Protein AF-A0A965P2C3-F1 (afdb_monomer)

Mean predicted aligned error: 14.2 Å

Secondary structure (DSSP, 8-state):
-EEEEE--SHHHHHHHHHHTT-TT-EE-SSS-SEEEEEEEESSSS-EEE---SHHHHHHHHHHHHHHTS--EEE--SS---TTEEEEEEESGGGHHHHHHHHHHHHHHHHHS--TTHHHHHHHHHHHHHHHHHHHHHHHHH-S-PPPPPPPPTHHHHHHHTT--

Radius of gyration: 23.47 Å; Cα contacts (8 Å, |Δi|>4): 205; chains: 1; bounding box: 61×28×61 Å

Foldseek 3Di:
DEEEEADDDPLSVVLVVLQVVDPLYDHDPPPHQAYEYEAADQDPAKEKEDDPDPLSVLLLVQLCVQLVHHYHHDHDPDDDDPRYMYMHAYDDPSRVSSSVSNNVSVVVVSPPDPVPPVVVVVVVVVVVVVVVVVVVVVCVVDVDDPDDDDPPPVVVVVVVVVVD

Nearest PDB structures (foldseek):
  6ht6-assembly1_B  TM=3.435E-01  e=2.362E-01  Trametes versicolor
  7dw2-assembly1_A  TM=5.471E-01  e=1.219E+00  Salix babylonica
  4kh7-assembly3_B  TM=5.072E-01  e=1.585E+00  Salmonella enterica subsp. enterica serovar Typhi
  6nxv-assembly1_A  TM=4.305E-01  e=1.485E+00  Xanthomonas citri pv. citri str. 306
  5dhu-assembly1_D  TM=4.254E-01  e=2.062E+00  Listeria monocytogenes EGD-e

pLDDT: mean 77.75, std 15.51, range [40.25, 94.88]

Solvent-accessible surface area (backbone atoms only — not comparable to full-atom values): 9281 Å² total; per-residue (Å²): 71,40,30,25,80,38,53,92,38,71,61,33,50,49,43,50,57,57,44,69,72,38,92,58,43,42,79,35,97,64,89,48,71,37,36,41,32,32,42,80,32,98,48,98,47,36,33,32,51,57,70,87,37,74,64,50,47,51,33,52,52,36,21,27,65,60,48,72,45,72,67,46,72,45,72,72,92,71,90,78,53,91,44,57,41,45,38,23,44,16,78,70,89,53,31,68,32,38,44,50,9,51,48,53,30,53,52,55,56,40,69,44,74,57,84,54,66,51,54,51,49,51,49,53,50,50,53,53,50,52,53,50,50,53,51,49,53,53,52,71,72,46,92,79,72,76,83,76,75,80,78,67,71,66,58,65,56,55,56,52,64,78,78,109

Structure (mmCIF, N/CA/C/O backbone):
data_AF-A0A965P2C3-F1
#
_entry.id   AF-A0A965P2C3-F1
#
loop_
_atom_site.group_PDB
_atom_site.id
_atom_site.type_symbol
_atom_site.label_atom_id
_atom_site.label_alt_id
_atom_site.label_comp_id
_atom_site.label_asym_id
_atom_site.label_entity_id
_atom_site.label_seq_id
_atom_site.pdbx_PDB_ins_code
_atom_site.Cartn_x
_atom_site.Cartn_y
_atom_site.Cartn_z
_atom_site.occupancy
_atom_site.B_iso_or_equiv
_atom_site.auth_seq_id
_atom_site.auth_comp_id
_atom_site.auth_asym_id
_atom_site.auth_atom_id
_atom_site.pdbx_PDB_model_num
ATOM 1 N N . MET A 1 1 ? 11.659 2.896 -4.531 1.00 81.62 1 MET A N 1
ATOM 2 C CA . MET A 1 1 ? 10.444 2.659 -5.353 1.00 81.62 1 MET A CA 1
ATOM 3 C C . MET A 1 1 ? 9.666 3.963 -5.490 1.00 81.62 1 MET A C 1
ATOM 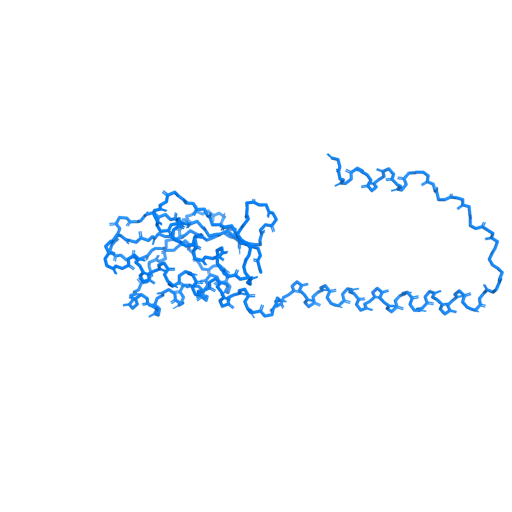5 O O . MET A 1 1 ? 9.558 4.663 -4.494 1.00 81.62 1 MET A O 1
ATOM 9 N N . ARG A 1 2 ? 9.147 4.311 -6.678 1.00 83.88 2 ARG A N 1
ATOM 10 C CA . ARG A 1 2 ? 8.231 5.458 -6.834 1.00 83.88 2 ARG A CA 1
ATOM 11 C C . ARG A 1 2 ? 6.786 4.992 -6.725 1.00 83.88 2 ARG A C 1
ATOM 13 O O . ARG A 1 2 ? 6.382 4.119 -7.492 1.00 83.88 2 ARG A O 1
ATOM 20 N N . ILE A 1 3 ? 6.036 5.559 -5.790 1.00 89.50 3 ILE A N 1
ATOM 21 C CA . ILE A 1 3 ? 4.634 5.220 -5.541 1.00 89.50 3 ILE A CA 1
ATOM 22 C C . ILE A 1 3 ? 3.793 6.489 -5.525 1.00 89.50 3 ILE A C 1
ATOM 24 O O . ILE A 1 3 ? 4.249 7.543 -5.083 1.00 89.50 3 ILE A O 1
ATOM 28 N N . ARG A 1 4 ? 2.555 6.377 -5.986 1.00 92.44 4 ARG A N 1
ATOM 29 C CA . ARG A 1 4 ? 1.555 7.425 -5.861 1.00 92.44 4 ARG A CA 1
ATOM 30 C C . ARG A 1 4 ? 0.579 7.055 -4.757 1.00 92.44 4 ARG A C 1
ATOM 32 O O . ARG A 1 4 ? 0.060 5.944 -4.757 1.00 92.44 4 ARG A O 1
ATOM 39 N N . ILE A 1 5 ? 0.321 7.977 -3.836 1.00 92.88 5 ILE A N 1
ATOM 40 C CA . ILE A 1 5 ? -0.727 7.816 -2.823 1.00 92.88 5 ILE A CA 1
ATOM 41 C C . ILE A 1 5 ? -1.835 8.820 -3.133 1.00 92.88 5 ILE A C 1
ATOM 43 O O . ILE A 1 5 ? -1.614 10.028 -3.041 1.00 92.88 5 ILE A O 1
ATOM 47 N N . LEU A 1 6 ? -3.006 8.317 -3.512 1.00 93.00 6 LEU A N 1
ATOM 48 C CA . LEU A 1 6 ? -4.210 9.107 -3.755 1.00 93.00 6 LEU A CA 1
ATOM 49 C C . LEU A 1 6 ? -5.126 9.074 -2.528 1.00 93.00 6 LEU A C 1
ATOM 51 O O . LEU A 1 6 ? -5.028 8.182 -1.688 1.00 93.00 6 LEU A O 1
ATOM 55 N N . GLY A 1 7 ? -6.024 10.052 -2.436 1.00 90.00 7 GLY A N 1
ATOM 56 C CA . GLY A 1 7 ? -6.983 10.172 -1.339 1.00 90.00 7 GLY A CA 1
ATOM 57 C C . GLY A 1 7 ? -6.830 11.470 -0.554 1.00 90.00 7 GLY A C 1
ATOM 58 O O . GLY A 1 7 ? -5.724 11.973 -0.341 1.00 90.00 7 GLY A O 1
ATOM 59 N N . ASN A 1 8 ? -7.966 12.012 -0.115 1.00 86.69 8 ASN A N 1
ATOM 60 C CA . ASN A 1 8 ? -8.039 13.228 0.702 1.00 86.69 8 ASN A CA 1
ATOM 61 C C . ASN A 1 8 ? -8.467 12.939 2.151 1.00 86.69 8 ASN A C 1
ATOM 63 O O . ASN A 1 8 ? -9.033 13.795 2.820 1.00 86.69 8 ASN A O 1
ATOM 67 N N . THR A 1 9 ? -8.260 11.709 2.618 1.00 91.12 9 THR A N 1
ATOM 68 C CA . THR A 1 9 ? -8.545 11.320 4.002 1.00 91.12 9 THR A CA 1
ATOM 69 C C . THR A 1 9 ? -7.349 11.615 4.905 1.00 91.12 9 THR A C 1
ATOM 71 O O . THR A 1 9 ? -6.204 11.646 4.440 1.00 91.12 9 THR A O 1
ATOM 74 N N . ASP A 1 10 ? -7.597 11.759 6.209 1.00 92.38 10 ASP A N 1
ATOM 75 C CA . ASP A 1 10 ? -6.535 11.904 7.215 1.00 92.38 10 ASP A CA 1
ATOM 76 C C . ASP A 1 10 ? -5.535 10.744 7.138 1.00 92.38 10 ASP A C 1
ATOM 78 O O . ASP A 1 10 ? -4.324 10.957 7.175 1.00 92.38 10 ASP A O 1
ATOM 82 N N . SER A 1 11 ? -6.024 9.526 6.896 1.00 93.00 11 SER A N 1
ATOM 83 C CA . SER A 1 11 ? -5.186 8.346 6.684 1.00 93.00 11 SER A CA 1
ATOM 84 C C . SER A 1 11 ? -4.286 8.464 5.450 1.00 93.00 11 SER A C 1
ATOM 86 O O . SER A 1 11 ? -3.110 8.106 5.508 1.00 93.00 11 SER A O 1
ATOM 88 N N . ALA A 1 12 ? -4.789 9.002 4.333 1.00 93.19 12 ALA A N 1
ATOM 89 C CA . ALA A 1 12 ? -3.980 9.235 3.134 1.00 93.19 12 ALA A CA 1
ATOM 90 C C . ALA A 1 12 ? -2.864 10.259 3.396 1.00 93.19 12 ALA A C 1
ATOM 92 O O . ALA A 1 12 ? -1.748 10.125 2.886 1.00 93.19 12 ALA A O 1
ATOM 93 N N . ILE A 1 13 ? -3.158 11.299 4.181 1.00 93.38 13 ILE A N 1
ATOM 94 C CA . ILE A 1 13 ? -2.185 12.317 4.596 1.00 93.38 13 ILE A CA 1
ATOM 95 C C . ILE A 1 13 ? -1.140 11.696 5.530 1.00 93.38 13 ILE A C 1
ATOM 97 O O . ILE A 1 13 ? 0.057 11.873 5.303 1.00 93.38 13 ILE A O 1
ATOM 101 N N . ALA A 1 14 ? -1.572 10.917 6.524 1.00 92.69 14 ALA A N 1
ATOM 102 C CA . ALA A 1 14 ? -0.695 10.237 7.472 1.00 92.69 14 ALA A CA 1
ATOM 103 C C . ALA A 1 14 ? 0.260 9.264 6.768 1.00 92.69 14 ALA A C 1
ATOM 105 O O . ALA A 1 14 ? 1.470 9.321 6.986 1.00 92.69 14 ALA A O 1
ATOM 106 N N . ILE A 1 15 ? -0.251 8.423 5.863 1.00 93.44 15 ILE A N 1
ATOM 107 C CA . ILE A 1 15 ? 0.563 7.469 5.097 1.00 93.44 15 ILE A CA 1
ATOM 108 C C . ILE A 1 15 ? 1.584 8.199 4.221 1.00 93.44 15 ILE A C 1
ATOM 110 O O . ILE A 1 15 ? 2.757 7.826 4.227 1.00 93.44 15 ILE A O 1
ATOM 114 N N . ARG A 1 16 ? 1.185 9.268 3.516 1.00 93.75 16 ARG A N 1
ATOM 115 C CA . ARG A 1 16 ? 2.125 10.106 2.749 1.00 93.75 16 ARG A CA 1
ATOM 116 C C . ARG A 1 16 ? 3.209 10.700 3.641 1.00 93.75 16 ARG A C 1
ATOM 118 O O . ARG A 1 16 ? 4.384 10.633 3.292 1.00 93.75 16 ARG A O 1
ATOM 125 N N . GLY A 1 17 ? 2.823 11.243 4.795 1.00 91.75 17 GLY A N 1
ATOM 126 C CA . GLY A 1 17 ? 3.747 11.798 5.780 1.00 91.75 17 GLY A CA 1
ATOM 127 C C . GLY A 1 17 ? 4.767 10.772 6.273 1.00 91.75 17 GLY A C 1
ATOM 128 O O . GLY A 1 17 ? 5.954 11.080 6.315 1.00 91.75 17 GLY A O 1
ATOM 129 N N . MET A 1 18 ? 4.325 9.547 6.578 1.00 92.19 18 MET A N 1
ATOM 130 C CA . MET A 1 18 ? 5.206 8.451 6.998 1.00 92.19 18 MET A CA 1
ATOM 131 C C . MET A 1 18 ? 6.144 7.997 5.873 1.00 92.19 18 MET A C 1
ATOM 133 O O . MET A 1 18 ? 7.338 7.833 6.103 1.00 92.19 18 MET A O 1
ATOM 137 N N . LEU A 1 19 ? 5.636 7.818 4.649 1.00 91.44 19 LEU A N 1
ATOM 138 C CA . LEU A 1 19 ? 6.447 7.369 3.511 1.00 91.44 19 LEU A CA 1
ATOM 139 C C . LEU A 1 19 ? 7.493 8.403 3.088 1.00 91.44 19 LEU A C 1
ATOM 141 O O . LEU A 1 19 ? 8.600 8.021 2.736 1.00 91.44 19 LEU A O 1
ATOM 145 N N . ASN A 1 20 ? 7.180 9.698 3.169 1.00 90.50 20 ASN A N 1
ATOM 146 C CA . ASN A 1 20 ? 8.132 10.768 2.854 1.00 90.50 20 ASN A CA 1
ATOM 147 C C . ASN A 1 20 ? 9.331 10.830 3.814 1.00 90.50 20 ASN A C 1
ATOM 149 O O . ASN A 1 20 ? 10.327 11.476 3.496 1.00 90.50 20 ASN A O 1
ATOM 153 N N . GLN A 1 21 ? 9.243 10.193 4.983 1.00 89.50 21 GLN A N 1
ATOM 154 C CA . GLN A 1 21 ? 10.357 10.091 5.928 1.00 89.50 21 GLN A CA 1
ATOM 155 C C . GLN A 1 21 ? 11.292 8.916 5.608 1.00 89.50 21 GLN A C 1
ATOM 157 O O . GLN A 1 21 ? 12.394 8.860 6.154 1.00 89.50 21 GLN A O 1
ATOM 162 N N . ASP A 1 22 ? 10.880 7.985 4.742 1.00 87.19 22 ASP A N 1
ATOM 163 C CA . ASP A 1 22 ? 11.660 6.798 4.406 1.00 87.19 22 ASP A CA 1
ATOM 164 C C . ASP A 1 22 ? 12.419 6.984 3.076 1.00 87.19 22 ASP A C 1
ATOM 166 O O . ASP A 1 22 ? 11.803 7.232 2.039 1.00 87.19 22 ASP A O 1
ATOM 170 N N . PRO A 1 23 ? 13.755 6.826 3.048 1.00 84.00 23 PRO A N 1
ATOM 171 C CA . PRO A 1 23 ? 14.556 7.061 1.845 1.00 84.00 23 PRO A CA 1
ATOM 172 C C . PRO A 1 23 ? 14.379 5.991 0.754 1.00 84.00 23 PRO A C 1
ATOM 174 O O . PRO A 1 23 ? 14.835 6.177 -0.375 1.00 84.00 23 PRO A O 1
ATOM 177 N N . THR A 1 24 ? 13.762 4.847 1.062 1.00 83.31 24 THR A N 1
ATOM 178 C CA . THR A 1 24 ? 13.562 3.750 0.102 1.00 83.31 24 THR A CA 1
ATOM 179 C C . THR A 1 24 ? 12.361 3.984 -0.815 1.00 83.31 24 THR A C 1
ATOM 181 O O . THR A 1 24 ? 12.251 3.359 -1.883 1.00 83.31 24 THR A O 1
ATOM 184 N N . VAL A 1 25 ? 11.477 4.915 -0.449 1.00 87.12 25 VAL A N 1
ATOM 185 C CA . VAL A 1 25 ? 10.256 5.253 -1.178 1.00 87.12 25 VAL A CA 1
ATOM 186 C C . VAL A 1 25 ? 10.293 6.710 -1.621 1.00 87.12 25 VAL A C 1
ATOM 188 O O . VAL A 1 25 ? 10.717 7.600 -0.902 1.00 87.12 25 VAL A O 1
ATOM 191 N N . VAL A 1 26 ? 9.823 6.955 -2.838 1.00 87.00 26 VAL A N 1
ATOM 192 C CA . VAL A 1 26 ? 9.602 8.299 -3.365 1.00 87.00 26 VAL A CA 1
ATOM 193 C C . VAL A 1 26 ? 8.114 8.422 -3.651 1.00 87.00 26 VAL A C 1
ATOM 195 O O . VAL A 1 26 ? 7.604 7.749 -4.550 1.00 87.00 26 VAL A O 1
ATOM 198 N N . VAL A 1 27 ? 7.413 9.253 -2.881 1.00 89.44 27 VAL A N 1
ATOM 199 C CA . VAL A 1 27 ? 6.008 9.575 -3.150 1.00 89.44 27 VAL A CA 1
ATOM 200 C C . VAL A 1 27 ? 5.971 10.631 -4.251 1.00 89.44 27 VAL A C 1
ATOM 202 O O . VAL A 1 27 ? 6.551 11.703 -4.097 1.00 89.44 27 VAL A O 1
ATOM 205 N N . SER A 1 28 ? 5.344 10.317 -5.383 1.00 86.56 28 SER A N 1
ATOM 206 C CA . SER A 1 28 ? 5.335 11.187 -6.563 1.00 86.56 28 SER A CA 1
ATOM 207 C C . SER A 1 28 ? 4.032 11.050 -7.343 1.00 86.56 28 SER A C 1
ATOM 209 O O . SER A 1 28 ? 3.521 9.943 -7.511 1.00 86.56 28 SER A O 1
ATOM 211 N N . ASP A 1 29 ? 3.530 12.170 -7.861 1.00 83.75 29 ASP A N 1
ATOM 212 C CA . ASP A 1 29 ? 2.411 12.197 -8.810 1.00 83.75 29 ASP A CA 1
ATOM 213 C C . ASP A 1 29 ? 2.842 11.891 -10.253 1.00 83.75 29 ASP A C 1
ATOM 215 O O . ASP A 1 29 ? 1.999 11.614 -11.104 1.00 83.75 29 ASP A O 1
ATOM 219 N N . GLU A 1 30 ? 4.149 11.872 -10.521 1.00 78.81 30 GLU A N 1
ATOM 220 C CA . GLU A 1 30 ? 4.733 11.601 -11.836 1.00 78.81 30 GLU A CA 1
ATOM 221 C C . GLU A 1 30 ? 5.688 10.399 -11.797 1.00 78.81 30 GLU A C 1
ATOM 223 O O . GLU A 1 30 ? 6.420 10.189 -10.823 1.00 78.81 30 GLU A O 1
ATOM 228 N N . GLY A 1 31 ? 5.704 9.602 -12.873 1.00 72.31 31 GLY A N 1
ATOM 229 C CA . GLY A 1 31 ? 6.642 8.483 -13.031 1.00 72.31 31 GLY A CA 1
ATOM 230 C C . GLY A 1 31 ? 6.551 7.420 -11.927 1.00 72.31 31 GLY A C 1
ATOM 231 O O . GLY A 1 31 ? 7.581 6.871 -11.520 1.00 72.31 31 GLY A O 1
ATOM 232 N N . TYR A 1 32 ? 5.348 7.180 -11.402 1.00 77.50 32 TYR A N 1
ATOM 233 C CA . TYR A 1 32 ? 5.069 6.180 -10.372 1.00 77.50 32 TYR A CA 1
ATOM 234 C C . TYR A 1 32 ? 4.915 4.780 -10.973 1.00 77.50 32 TYR A C 1
ATOM 236 O O . TYR A 1 32 ? 4.476 4.618 -12.107 1.00 77.50 32 TYR A O 1
ATOM 244 N N . LEU A 1 33 ? 5.290 3.764 -10.194 1.00 80.06 33 LEU A N 1
ATOM 245 C CA . LEU A 1 33 ? 5.148 2.356 -10.581 1.00 80.06 33 LEU A CA 1
ATOM 246 C C . LEU A 1 33 ? 3.810 1.763 -10.138 1.00 80.06 33 LEU A C 1
ATOM 248 O O . LEU A 1 33 ? 3.324 0.829 -10.760 1.00 80.06 33 LEU A O 1
ATOM 252 N N . TYR A 1 34 ? 3.263 2.278 -9.038 1.00 85.50 34 TYR A N 1
ATOM 253 C CA . TYR A 1 34 ? 2.028 1.810 -8.419 1.00 85.50 34 TYR A CA 1
ATOM 254 C C . TYR A 1 34 ? 1.277 2.985 -7.804 1.00 85.50 34 TYR A C 1
ATOM 256 O O . TYR A 1 34 ? 1.896 3.933 -7.310 1.00 85.50 34 TYR A O 1
ATOM 264 N N . THR A 1 35 ? -0.047 2.892 -7.810 1.00 89.19 35 THR A N 1
ATOM 265 C CA . THR A 1 35 ? -0.965 3.829 -7.163 1.00 89.19 35 THR A CA 1
ATOM 266 C C . THR A 1 35 ? -1.699 3.122 -6.033 1.00 89.19 35 THR A C 1
ATOM 268 O O . THR A 1 35 ? -2.298 2.072 -6.249 1.00 89.19 35 THR A O 1
ATOM 271 N N . VAL A 1 36 ? -1.666 3.711 -4.840 1.00 91.56 36 VAL A N 1
ATOM 272 C CA . VAL A 1 36 ? -2.507 3.328 -3.702 1.00 91.56 36 VAL A CA 1
ATOM 273 C C . VAL A 1 36 ? -3.504 4.452 -3.465 1.00 91.56 36 VAL A C 1
ATOM 275 O O . VAL A 1 36 ? -3.128 5.529 -3.005 1.00 91.56 36 VAL A O 1
ATOM 278 N N . GLU A 1 37 ? -4.768 4.224 -3.777 1.00 93.25 37 GLU A N 1
ATOM 279 C CA . GLU A 1 37 ? -5.857 5.128 -3.437 1.00 93.25 37 GLU A CA 1
ATOM 280 C C . GLU A 1 37 ? -6.396 4.783 -2.050 1.00 93.25 37 GLU A C 1
ATOM 282 O O . GLU A 1 37 ? -6.891 3.689 -1.805 1.00 93.25 37 GLU A O 1
ATOM 287 N N . ILE A 1 38 ? -6.303 5.723 -1.120 1.00 94.75 38 ILE A N 1
ATOM 288 C CA . ILE A 1 38 ? -6.844 5.574 0.225 1.00 94.75 38 ILE A CA 1
ATOM 289 C C . ILE A 1 38 ? -8.184 6.292 0.288 1.00 94.75 38 ILE A C 1
ATOM 291 O O . ILE A 1 38 ? -8.270 7.505 0.083 1.00 94.75 38 ILE A O 1
ATOM 295 N N . VAL A 1 39 ? -9.234 5.549 0.617 1.00 94.19 39 VAL A N 1
ATOM 296 C CA . VAL A 1 39 ? -10.583 6.089 0.783 1.00 94.19 39 VAL A CA 1
ATOM 297 C C . VAL A 1 39 ? -11.128 5.773 2.162 1.00 94.19 39 VAL A C 1
ATOM 299 O O . VAL A 1 39 ? -10.655 4.870 2.847 1.00 94.19 39 VAL A O 1
ATOM 302 N N . HIS A 1 40 ? -12.119 6.545 2.585 1.00 92.75 40 HIS A N 1
ATOM 303 C CA . HIS A 1 40 ? -12.898 6.198 3.761 1.00 92.75 40 HIS A CA 1
ATOM 304 C C . HIS A 1 40 ? -13.862 5.063 3.394 1.00 92.75 40 HIS A C 1
ATOM 306 O O . HIS A 1 40 ? -14.412 5.058 2.288 1.00 92.75 40 HIS A O 1
ATOM 312 N N . CYS A 1 41 ? -14.059 4.104 4.298 1.00 89.69 41 CYS A N 1
ATOM 313 C CA . CYS A 1 41 ? -15.139 3.132 4.174 1.00 89.69 41 CYS A CA 1
ATOM 314 C C . CYS A 1 41 ? -16.046 3.163 5.405 1.00 89.69 41 CYS A C 1
ATOM 316 O O . CYS A 1 41 ? -15.571 3.075 6.534 1.00 89.69 41 CYS A O 1
ATOM 318 N N . ASP A 1 42 ? -17.357 3.177 5.165 1.00 84.25 42 ASP A N 1
ATOM 319 C CA . ASP A 1 42 ? -18.378 3.249 6.220 1.00 84.25 42 ASP A CA 1
ATOM 320 C C . ASP A 1 42 ? -18.504 1.942 7.037 1.00 84.25 42 ASP A C 1
ATOM 322 O O . ASP A 1 42 ? -19.196 1.878 8.053 1.00 84.25 42 ASP A O 1
ATOM 326 N N . GLY A 1 43 ? -17.871 0.857 6.574 1.00 85.25 43 GLY A N 1
ATOM 327 C CA . GLY A 1 43 ? -17.928 -0.462 7.202 1.00 85.25 43 GLY A CA 1
ATOM 328 C C . GLY A 1 43 ? -16.968 -0.626 8.390 1.00 85.25 43 GLY A C 1
ATOM 329 O O . GLY A 1 43 ? -15.984 0.097 8.506 1.00 85.25 43 GLY A O 1
ATOM 330 N N . PRO A 1 44 ? -17.185 -1.633 9.259 1.00 88.94 44 PRO A N 1
ATOM 331 C CA . PRO A 1 44 ? -16.330 -1.882 10.426 1.00 88.94 44 PRO A CA 1
ATOM 332 C C . PRO A 1 44 ? -15.003 -2.578 10.081 1.00 88.94 44 PRO A C 1
ATOM 334 O O . PRO A 1 44 ? -14.178 -2.809 10.964 1.00 88.94 44 PRO A O 1
ATOM 337 N N . VAL A 1 45 ? -14.816 -2.973 8.821 1.00 92.31 45 VAL A N 1
ATOM 338 C CA . VAL A 1 45 ? -13.654 -3.724 8.342 1.00 92.31 45 VAL A CA 1
ATOM 339 C C . VAL A 1 45 ? -12.998 -2.987 7.179 1.00 92.31 45 VAL A C 1
ATOM 341 O O . VAL A 1 45 ? -13.705 -2.342 6.404 1.00 92.31 45 VAL A O 1
ATOM 344 N N . PRO A 1 46 ? -11.669 -3.102 7.017 1.00 93.38 46 PRO A N 1
ATOM 345 C CA . PRO A 1 46 ? -10.989 -2.548 5.859 1.00 93.38 46 PRO A CA 1
ATOM 346 C C . PRO A 1 46 ? -11.488 -3.202 4.580 1.00 93.38 46 PRO A C 1
ATOM 348 O O . PRO A 1 46 ? -11.792 -4.399 4.555 1.00 93.38 46 PRO A O 1
ATOM 351 N N . THR A 1 47 ? -11.534 -2.419 3.513 1.00 92.88 47 THR A N 1
ATOM 352 C CA . THR A 1 47 ? -11.935 -2.889 2.188 1.00 92.88 47 THR A CA 1
ATOM 353 C C . THR A 1 47 ? -10.786 -2.722 1.212 1.00 92.88 47 THR A C 1
ATOM 355 O O . THR A 1 47 ? -9.998 -1.789 1.336 1.00 92.88 47 THR A O 1
ATOM 358 N N . VAL A 1 48 ? -10.664 -3.639 0.259 1.00 90.69 48 VAL A N 1
ATOM 359 C CA . VAL A 1 48 ? -9.683 -3.546 -0.827 1.00 90.69 48 VAL A CA 1
ATOM 360 C C . VAL A 1 48 ? -10.342 -3.962 -2.131 1.00 90.69 48 VAL A C 1
ATOM 362 O O . VAL A 1 48 ? -11.157 -4.888 -2.149 1.00 90.69 48 VAL A O 1
ATOM 365 N N . ASP A 1 49 ? -10.016 -3.268 -3.210 1.00 83.44 49 ASP A N 1
ATOM 366 C CA . ASP A 1 49 ? -10.502 -3.561 -4.547 1.00 83.44 49 ASP A CA 1
ATOM 367 C C . ASP A 1 49 ? -9.692 -4.680 -5.230 1.00 83.44 49 ASP A C 1
ATOM 369 O O . ASP A 1 49 ? -8.632 -4.473 -5.801 1.00 83.44 49 ASP A O 1
ATOM 373 N N . GLY A 1 50 ? -10.214 -5.906 -5.208 1.00 74.88 50 GLY A N 1
ATOM 374 C CA . GLY A 1 50 ? -9.593 -7.024 -5.933 1.00 74.88 50 GLY A CA 1
ATOM 375 C C . GLY A 1 50 ? -8.220 -7.484 -5.407 1.00 74.88 50 GLY A C 1
ATOM 376 O O . GLY A 1 50 ? -7.700 -6.983 -4.413 1.00 74.88 50 GLY A O 1
ATOM 377 N N . VAL A 1 51 ? -7.696 -8.553 -6.025 1.00 77.50 51 VAL A N 1
ATOM 378 C CA . VAL A 1 51 ? -6.365 -9.144 -5.761 1.00 77.50 51 VAL A CA 1
ATOM 379 C C . VAL A 1 51 ? -5.857 -9.752 -7.066 1.00 77.50 51 VAL A C 1
ATOM 381 O O . VAL A 1 51 ? -5.921 -10.969 -7.276 1.00 77.50 51 VAL A O 1
ATOM 384 N N . ASP A 1 52 ? -5.389 -8.897 -7.950 1.00 77.19 52 ASP A N 1
ATOM 385 C CA . ASP A 1 52 ? -4.980 -9.221 -9.309 1.00 77.19 52 ASP A CA 1
ATOM 386 C C . ASP A 1 52 ? -3.456 -9.392 -9.405 1.00 77.19 52 ASP A C 1
ATOM 388 O O . ASP A 1 52 ? -2.967 -10.192 -10.206 1.00 77.19 52 ASP A O 1
ATOM 392 N N . SER A 1 53 ? -2.697 -8.764 -8.500 1.00 76.69 53 SER A N 1
ATOM 393 C CA . SER A 1 53 ? -1.236 -8.879 -8.442 1.00 76.69 53 SER A CA 1
ATOM 394 C C . SER A 1 53 ? -0.698 -9.568 -7.175 1.00 76.69 53 SER A C 1
ATOM 396 O O . SER A 1 53 ? -1.307 -9.598 -6.100 1.00 76.69 53 SER A O 1
ATOM 398 N N . GLU A 1 54 ? 0.517 -10.128 -7.273 1.00 78.94 54 GLU A N 1
ATOM 399 C CA . GLU A 1 54 ? 1.254 -10.628 -6.098 1.00 78.94 54 GLU A CA 1
ATOM 400 C C . GLU A 1 54 ? 1.530 -9.495 -5.092 1.00 78.94 54 GLU A C 1
ATOM 402 O O . GLU A 1 54 ? 1.585 -9.729 -3.882 1.00 78.94 54 GLU A O 1
ATOM 407 N N . TRP A 1 55 ? 1.674 -8.264 -5.592 1.00 81.31 55 TRP A N 1
ATOM 408 C CA . TRP A 1 55 ? 1.880 -7.068 -4.786 1.00 81.31 55 TRP A CA 1
ATOM 409 C C . TRP A 1 55 ? 0.653 -6.747 -3.931 1.00 81.31 55 TRP A C 1
ATOM 411 O O . TRP A 1 55 ? 0.782 -6.656 -2.708 1.00 81.31 55 TRP A O 1
ATOM 421 N N . GLU A 1 56 ? -0.535 -6.685 -4.537 1.00 84.56 56 GLU A N 1
ATOM 422 C CA . GLU A 1 56 ? -1.802 -6.520 -3.813 1.00 84.56 56 GLU A CA 1
ATOM 423 C C . GLU A 1 56 ? -1.984 -7.619 -2.773 1.00 84.56 56 GLU A C 1
ATOM 425 O O . GLU A 1 56 ? -2.281 -7.337 -1.615 1.00 84.56 56 GLU A O 1
ATOM 430 N N . ARG A 1 57 ? -1.718 -8.880 -3.139 1.00 86.12 57 ARG A N 1
ATOM 431 C CA . ARG A 1 57 ? -1.843 -10.004 -2.204 1.00 86.12 57 ARG A CA 1
ATOM 432 C C . ARG A 1 57 ? -0.942 -9.838 -0.980 1.00 86.12 57 ARG A C 1
ATOM 434 O O . ARG A 1 57 ? -1.388 -10.063 0.144 1.00 86.12 57 ARG A O 1
ATOM 441 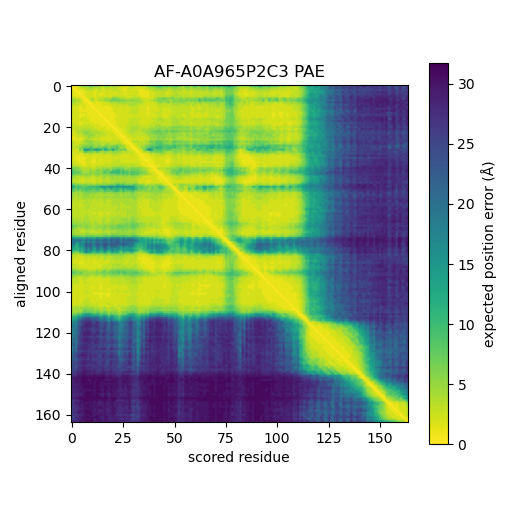N N . LYS A 1 58 ? 0.324 -9.458 -1.178 1.00 86.50 58 LYS A N 1
ATOM 442 C CA . LYS A 1 58 ? 1.271 -9.213 -0.077 1.00 86.50 58 LYS A CA 1
ATOM 443 C C . LYS A 1 58 ? 0.819 -8.051 0.796 1.00 86.50 58 LYS A C 1
ATOM 445 O O . LYS A 1 58 ? 0.861 -8.167 2.020 1.00 86.50 58 LYS A O 1
ATOM 450 N N . LEU A 1 59 ? 0.361 -6.969 0.177 1.00 88.81 59 LEU A N 1
ATOM 451 C CA . LEU A 1 59 ? -0.143 -5.796 0.875 1.00 88.81 59 LEU A CA 1
ATOM 452 C C . LEU A 1 59 ? -1.362 -6.139 1.737 1.00 88.81 59 LEU A C 1
ATOM 454 O O . LEU A 1 59 ? -1.367 -5.834 2.927 1.00 88.81 59 LEU A O 1
ATOM 458 N N . ILE A 1 60 ? -2.342 -6.848 1.182 1.00 90.69 60 ILE A N 1
ATOM 459 C CA . ILE A 1 60 ? -3.561 -7.269 1.886 1.00 90.69 60 ILE A CA 1
ATOM 460 C C . ILE A 1 60 ? -3.207 -8.174 3.061 1.00 90.69 60 ILE A C 1
ATOM 462 O O . ILE A 1 60 ? -3.630 -7.915 4.185 1.00 90.69 60 ILE A O 1
ATOM 466 N N . ASN A 1 61 ? -2.368 -9.188 2.836 1.00 91.38 61 ASN A N 1
ATOM 467 C CA . ASN A 1 61 ? -1.925 -10.082 3.905 1.00 91.38 61 ASN A CA 1
ATOM 468 C C . ASN A 1 61 ? -1.241 -9.311 5.038 1.00 91.38 61 ASN A C 1
ATOM 470 O O . ASN A 1 61 ? -1.468 -9.602 6.210 1.00 91.38 61 ASN A O 1
ATOM 474 N N . ARG A 1 62 ? -0.431 -8.301 4.700 1.00 92.00 62 ARG A N 1
ATOM 475 C CA . ARG A 1 62 ? 0.281 -7.502 5.695 1.00 92.00 62 ARG A CA 1
ATOM 476 C C . ARG A 1 62 ? -0.646 -6.582 6.485 1.00 92.00 62 ARG A C 1
ATOM 478 O O . ARG A 1 62 ? -0.474 -6.446 7.695 1.00 92.00 62 ARG A O 1
ATOM 485 N N . ILE A 1 63 ? -1.636 -5.980 5.828 1.00 92.06 63 ILE A N 1
ATOM 486 C CA . ILE A 1 63 ? -2.672 -5.195 6.505 1.00 92.06 63 ILE A CA 1
ATOM 487 C C . ILE A 1 63 ? -3.477 -6.094 7.445 1.00 92.06 63 ILE A C 1
ATOM 489 O O . ILE A 1 63 ? -3.671 -5.717 8.597 1.00 92.06 63 ILE A O 1
ATOM 493 N N . ALA A 1 64 ? -3.903 -7.277 6.993 1.00 92.75 64 ALA A N 1
ATOM 494 C CA . ALA A 1 64 ? -4.700 -8.203 7.797 1.00 92.75 64 ALA A CA 1
ATOM 495 C C . ALA A 1 64 ? -3.943 -8.664 9.053 1.00 92.75 64 ALA A C 1
ATOM 497 O O . ALA A 1 64 ? -4.500 -8.642 10.151 1.00 92.75 64 ALA A O 1
ATOM 498 N N . ASP A 1 65 ? -2.657 -8.994 8.900 1.00 93.50 65 ASP A N 1
ATOM 499 C CA . ASP A 1 65 ? -1.747 -9.381 9.984 1.00 93.50 65 ASP A CA 1
ATOM 500 C C . ASP A 1 65 ? -1.615 -8.274 11.048 1.00 93.50 65 ASP A C 1
ATOM 502 O O . ASP A 1 65 ? -1.841 -8.499 12.235 1.00 93.50 65 ASP A O 1
ATOM 506 N N . ILE A 1 66 ? -1.342 -7.033 10.629 1.00 92.12 66 ILE A N 1
ATOM 507 C CA . ILE A 1 66 ? -1.132 -5.905 11.555 1.00 92.12 66 ILE A CA 1
ATOM 508 C C . ILE A 1 66 ? -2.440 -5.410 12.175 1.00 92.12 66 ILE A C 1
ATOM 510 O O . ILE A 1 66 ? -2.489 -5.069 13.362 1.00 92.12 66 ILE A O 1
ATOM 514 N N . ALA A 1 67 ? -3.505 -5.330 11.380 1.00 90.31 67 ALA A N 1
ATOM 515 C CA . ALA A 1 67 ? -4.807 -4.893 11.857 1.00 90.31 67 ALA A CA 1
ATOM 516 C C . ALA A 1 67 ? -5.466 -5.945 12.761 1.00 90.31 67 ALA A C 1
ATOM 518 O O . ALA A 1 67 ? -6.266 -5.577 13.627 1.00 90.31 67 ALA A O 1
ATOM 519 N N . GLY A 1 68 ? -5.092 -7.221 12.613 1.00 91.62 68 GLY A N 1
ATOM 520 C CA . GLY A 1 68 ? -5.689 -8.342 13.334 1.00 91.62 68 GLY A CA 1
ATOM 521 C C . GLY A 1 68 ? -7.155 -8.540 12.953 1.00 91.62 68 GLY A C 1
ATOM 522 O O . GLY A 1 68 ? -7.976 -8.855 13.812 1.00 91.62 68 GLY A O 1
ATOM 523 N N . THR A 1 69 ? -7.501 -8.269 11.694 1.00 90.94 69 THR A N 1
ATOM 524 C CA . THR A 1 69 ? -8.874 -8.337 11.189 1.00 90.94 69 THR A CA 1
ATOM 525 C C . THR A 1 69 ? -8.905 -8.826 9.748 1.00 90.94 69 THR A C 1
ATOM 527 O O . THR A 1 69 ? -7.925 -8.711 9.010 1.00 90.94 69 THR A O 1
ATOM 530 N N . ASN A 1 70 ? -10.060 -9.346 9.345 1.00 90.81 70 ASN A N 1
ATOM 531 C CA . ASN A 1 70 ? -10.315 -9.707 7.961 1.00 90.81 70 ASN A CA 1
ATOM 532 C C . ASN A 1 70 ? -10.469 -8.447 7.104 1.00 90.81 70 ASN A C 1
ATOM 534 O O . ASN A 1 70 ? -10.994 -7.429 7.558 1.00 90.81 70 ASN A O 1
ATOM 538 N N . ILE A 1 71 ? -10.046 -8.554 5.848 1.00 91.50 71 ILE A N 1
ATOM 539 C CA . ILE A 1 71 ? -10.215 -7.515 4.835 1.00 91.50 71 ILE A CA 1
ATOM 540 C C . ILE A 1 71 ? -11.318 -7.962 3.889 1.00 91.50 71 ILE A C 1
ATOM 542 O O . ILE A 1 71 ? -11.326 -9.103 3.421 1.00 91.50 71 ILE A O 1
ATOM 546 N N . LEU A 1 72 ? -12.255 -7.063 3.614 1.00 91.62 72 LEU A N 1
ATOM 547 C CA . LEU A 1 72 ? -13.320 -7.311 2.663 1.00 91.62 72 LEU A CA 1
ATOM 548 C C . LEU A 1 72 ? -12.832 -6.985 1.249 1.00 91.62 72 LEU A C 1
ATOM 550 O O . LEU A 1 72 ? -12.493 -5.844 0.945 1.00 91.62 72 LEU A O 1
ATOM 554 N N . LEU A 1 73 ? -12.824 -7.991 0.379 1.00 89.69 73 LEU A N 1
ATOM 555 C CA . LEU A 1 73 ? -12.508 -7.798 -1.032 1.00 89.69 73 LEU A CA 1
ATOM 556 C C . LEU A 1 73 ? -13.756 -7.313 -1.766 1.00 89.69 73 LEU A C 1
ATOM 558 O O . LEU A 1 73 ? -14.730 -8.053 -1.915 1.00 89.69 73 LEU A O 1
ATOM 562 N N . LEU A 1 74 ? -13.724 -6.072 -2.230 1.00 83.75 74 LEU A N 1
ATOM 563 C CA . LEU A 1 74 ? -14.758 -5.494 -3.071 1.00 83.75 74 LEU A CA 1
ATOM 564 C C . LEU A 1 74 ? -14.301 -5.660 -4.517 1.00 83.75 74 LEU A C 1
ATOM 566 O O . LEU A 1 74 ? -13.368 -4.999 -4.933 1.00 83.75 74 LEU A O 1
ATOM 570 N N . ARG A 1 75 ? -14.909 -6.550 -5.303 1.00 69.56 75 ARG A N 1
ATOM 571 C CA . ARG A 1 75 ? -14.650 -6.564 -6.751 1.00 69.56 75 ARG A CA 1
ATOM 572 C C . ARG A 1 75 ? -15.605 -5.589 -7.434 1.00 69.56 75 ARG A C 1
ATOM 574 O O . ARG A 1 75 ? -16.772 -5.951 -7.608 1.00 69.56 75 ARG A O 1
ATOM 581 N N . PRO A 1 76 ? -15.179 -4.376 -7.824 1.00 57.81 76 PRO A N 1
ATOM 582 C CA . PRO A 1 76 ? -15.969 -3.603 -8.765 1.00 57.81 76 PRO A CA 1
ATOM 583 C C . PRO A 1 76 ? -16.009 -4.365 -10.097 1.00 57.81 76 PRO A C 1
ATOM 585 O O . PRO A 1 76 ? -14.997 -4.881 -10.565 1.00 57.81 76 PRO A O 1
ATOM 588 N N . GLY A 1 77 ? -17.181 -4.473 -10.722 1.00 50.34 77 GLY A N 1
ATOM 589 C CA . GLY A 1 77 ? -17.250 -4.942 -12.105 1.00 50.34 77 GLY A CA 1
ATOM 590 C C . GLY A 1 77 ? -16.548 -3.927 -13.011 1.00 50.34 77 GLY A C 1
ATOM 591 O O . GLY A 1 77 ? -17.021 -2.801 -13.130 1.00 50.34 77 GLY A O 1
ATOM 592 N N . GLY A 1 78 ? -15.417 -4.294 -13.617 1.00 55.22 78 GLY A N 1
ATOM 593 C CA . GLY A 1 78 ? -14.636 -3.410 -14.487 1.00 55.22 78 GLY A CA 1
ATOM 594 C C . GLY A 1 78 ? -13.230 -3.943 -14.779 1.00 55.22 78 GLY A C 1
ATOM 595 O O . GLY A 1 78 ? -12.808 -4.941 -14.204 1.00 55.22 78 GLY A O 1
ATOM 596 N N . ILE A 1 79 ? -12.513 -3.280 -15.693 1.00 52.28 79 ILE A N 1
ATOM 597 C CA . ILE A 1 79 ? -11.089 -3.538 -15.959 1.00 52.28 79 ILE A CA 1
ATOM 598 C C . ILE A 1 79 ? -10.294 -2.818 -14.864 1.00 52.28 79 ILE A C 1
ATOM 600 O O . ILE A 1 79 ? -10.128 -1.599 -14.930 1.00 52.28 79 ILE A O 1
ATOM 604 N N . GLN A 1 80 ? -9.857 -3.547 -13.836 1.00 60.94 80 GLN A N 1
ATOM 605 C CA . GLN A 1 80 ? -8.872 -3.033 -12.884 1.00 60.94 80 GLN A CA 1
ATOM 606 C C . GLN A 1 80 ? -7.477 -3.058 -13.518 1.00 60.94 80 GLN A C 1
ATOM 608 O O . GLN A 1 80 ? -7.166 -3.905 -14.353 1.00 60.94 80 GLN A O 1
ATOM 613 N N . SER A 1 81 ? -6.670 -2.059 -13.169 1.00 63.41 81 SER A N 1
ATOM 614 C CA . SER A 1 81 ? -5.285 -1.939 -13.617 1.00 63.41 81 SER A CA 1
ATOM 615 C C . SER A 1 81 ? -4.384 -2.639 -12.610 1.00 63.41 81 SER A C 1
ATOM 617 O O . SER A 1 81 ? -4.460 -2.312 -11.429 1.00 63.41 81 SER A O 1
ATOM 619 N N . ASP A 1 82 ? -3.470 -3.493 -13.079 1.00 68.69 82 ASP A N 1
ATOM 620 C CA . ASP A 1 82 ? -2.474 -4.229 -12.271 1.00 68.69 82 ASP A CA 1
ATOM 621 C C . ASP A 1 82 ? -1.557 -3.333 -11.404 1.00 68.69 82 ASP A C 1
ATOM 623 O O . ASP A 1 82 ? -0.675 -3.821 -10.701 1.00 68.69 82 ASP A O 1
ATOM 627 N N . GLN A 1 83 ? -1.684 -2.007 -11.514 1.00 78.56 83 GLN A N 1
ATOM 628 C CA . GLN A 1 83 ? -0.854 -1.006 -10.842 1.00 78.56 83 GLN A CA 1
ATOM 629 C C . GLN A 1 83 ? -1.668 -0.021 -9.995 1.00 78.56 83 GLN A C 1
ATOM 631 O O . GLN A 1 83 ? -1.135 1.010 -9.572 1.00 78.56 83 GLN A O 1
ATOM 636 N N . HIS A 1 84 ? -2.952 -0.293 -9.760 1.00 86.06 84 HIS A N 1
ATOM 637 C CA . HIS A 1 84 ? -3.822 0.569 -8.971 1.00 86.06 84 HIS A CA 1
ATOM 638 C C . HIS A 1 84 ? -4.630 -0.245 -7.963 1.00 86.06 84 HIS A C 1
ATOM 640 O O . HIS A 1 84 ? -5.437 -1.079 -8.354 1.00 86.06 84 HIS A O 1
ATOM 646 N N . ILE A 1 85 ? -4.428 0.052 -6.678 1.00 87.88 85 ILE A N 1
ATOM 647 C CA . ILE A 1 85 ? -5.195 -0.524 -5.576 1.00 87.88 85 ILE A CA 1
ATOM 648 C C . ILE A 1 85 ? -5.868 0.589 -4.773 1.00 87.88 85 ILE A C 1
ATOM 650 O O . ILE A 1 85 ? -5.230 1.562 -4.371 1.00 87.88 85 ILE A O 1
ATOM 654 N N . ARG A 1 86 ? -7.150 0.431 -4.504 1.00 90.81 86 ARG A N 1
ATOM 655 C CA . ARG A 1 86 ? -7.988 1.222 -3.620 1.00 90.81 86 ARG A CA 1
ATOM 656 C C . ARG A 1 86 ? -8.229 0.493 -2.304 1.00 90.81 86 ARG A 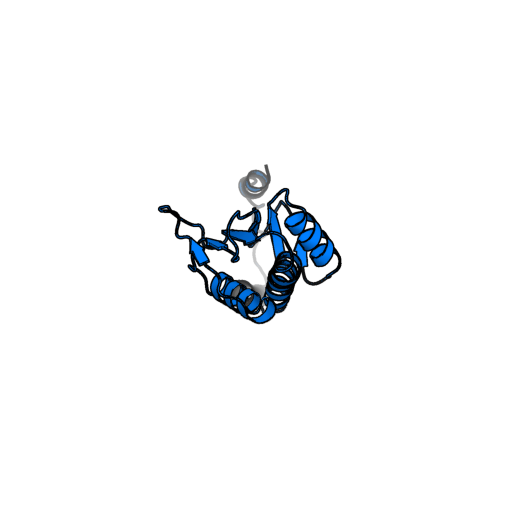C 1
ATOM 658 O O . ARG A 1 86 ? -8.819 -0.582 -2.237 1.00 90.81 86 ARG A O 1
ATOM 665 N N . ILE A 1 87 ? -7.825 1.137 -1.219 1.00 92.94 87 ILE A N 1
ATOM 666 C CA . ILE A 1 87 ? -7.951 0.636 0.145 1.00 92.94 87 ILE A CA 1
ATOM 667 C C . ILE A 1 87 ? -8.925 1.542 0.893 1.00 92.94 87 ILE A C 1
ATOM 669 O O . ILE A 1 87 ? -8.653 2.724 1.109 1.00 92.94 87 ILE A O 1
ATOM 673 N N . GLY A 1 88 ? -10.056 0.984 1.309 1.00 94.44 88 GLY A N 1
ATOM 674 C CA . GLY A 1 88 ? -10.971 1.634 2.231 1.00 94.44 88 GLY A CA 1
ATOM 675 C C . GLY A 1 88 ? -10.542 1.396 3.673 1.00 94.44 88 GLY A C 1
ATOM 676 O O . GLY A 1 88 ? -10.445 0.251 4.124 1.00 94.44 88 GLY A O 1
ATOM 677 N N . ILE A 1 89 ? -10.280 2.484 4.389 1.00 94.88 89 ILE A N 1
ATOM 678 C CA . ILE A 1 89 ? -9.889 2.472 5.796 1.00 94.88 89 ILE A CA 1
ATOM 679 C C . ILE A 1 89 ? -11.116 2.824 6.648 1.00 94.88 89 ILE A C 1
ATOM 681 O O . ILE A 1 89 ? -11.742 3.859 6.399 1.00 94.88 89 ILE A O 1
ATOM 685 N N . PRO A 1 90 ? -11.475 1.975 7.630 1.00 93.12 90 PRO A N 1
ATOM 686 C CA . PRO A 1 90 ? -12.608 2.219 8.507 1.00 93.12 90 PRO A CA 1
ATOM 687 C C . PRO A 1 90 ? -12.224 3.213 9.601 1.00 93.12 90 PRO A C 1
ATOM 689 O O . PRO A 1 90 ? -11.064 3.273 10.013 1.00 93.12 90 PRO A O 1
ATOM 692 N N . ASP A 1 91 ? -13.208 3.926 10.137 1.00 88.06 91 ASP A N 1
ATOM 693 C CA . ASP A 1 91 ? -12.974 4.861 11.234 1.00 88.06 91 ASP A CA 1
ATOM 694 C C . ASP A 1 91 ? -12.664 4.172 12.573 1.00 88.06 91 ASP A C 1
ATOM 696 O O . ASP A 1 91 ? -12.910 2.985 12.820 1.00 88.06 91 ASP A O 1
ATOM 700 N N . GLY A 1 92 ? -12.134 4.971 13.497 1.00 87.56 92 GLY A N 1
ATOM 701 C CA . GLY A 1 92 ? -11.945 4.582 14.886 1.00 87.56 92 GLY A CA 1
ATOM 702 C C . GLY A 1 92 ? -10.664 3.786 15.123 1.00 87.56 92 GLY A C 1
ATOM 703 O O . GLY A 1 92 ? -9.608 4.059 14.559 1.00 87.56 92 GLY A O 1
ATOM 704 N N . ARG A 1 93 ? -10.724 2.811 16.036 1.00 88.88 93 ARG A N 1
ATOM 705 C CA . ARG A 1 93 ? -9.519 2.157 16.589 1.00 88.88 93 ARG A CA 1
ATOM 706 C C . ARG A 1 93 ? -8.750 1.294 15.585 1.00 88.88 93 ARG A C 1
ATOM 708 O O . ARG A 1 93 ? -7.615 0.911 15.872 1.00 88.88 93 ARG A O 1
ATOM 715 N N . LEU A 1 94 ? -9.366 0.949 14.456 1.00 90.19 94 LEU A N 1
ATOM 716 C CA . LEU A 1 94 ? -8.731 0.154 13.409 1.00 90.19 94 LEU A CA 1
ATOM 717 C C . LEU A 1 94 ? -7.911 1.013 12.442 1.00 90.19 94 LEU A C 1
ATOM 719 O O . LEU A 1 94 ? -6.877 0.522 11.989 1.00 90.19 94 LEU A O 1
ATOM 723 N N . ALA A 1 95 ? -8.287 2.276 12.199 1.00 92.25 95 ALA A N 1
ATOM 724 C CA . ALA A 1 95 ? -7.627 3.138 11.213 1.00 92.25 95 ALA A CA 1
ATOM 725 C C . ALA A 1 95 ? -6.096 3.191 11.382 1.00 92.25 95 ALA A C 1
ATOM 727 O O . ALA A 1 95 ? -5.393 2.822 10.439 1.00 92.25 95 ALA A O 1
ATOM 728 N N . PRO A 1 96 ? -5.539 3.458 12.586 1.00 94.00 96 PRO A N 1
ATOM 729 C CA . PRO A 1 96 ? -4.086 3.559 12.749 1.00 94.00 96 PRO A CA 1
ATOM 730 C C . PRO A 1 96 ? -3.357 2.234 12.495 1.00 94.00 96 PRO A C 1
ATOM 732 O O . PRO A 1 96 ? -2.196 2.207 12.083 1.00 94.00 96 PRO A O 1
ATOM 735 N N . LYS A 1 97 ? -4.022 1.099 12.750 1.00 94.06 97 LYS A N 1
ATOM 736 C CA . LYS A 1 97 ? -3.441 -0.221 12.483 1.00 94.06 97 LYS A CA 1
ATOM 737 C C . LYS A 1 97 ? -3.421 -0.520 10.991 1.00 94.06 97 LYS A C 1
ATOM 739 O O . LYS A 1 97 ? -2.433 -1.054 10.496 1.00 94.06 97 LYS A O 1
ATOM 744 N N . VAL A 1 98 ? -4.491 -0.163 10.288 1.00 93.50 98 VAL A N 1
ATOM 745 C CA . VAL A 1 98 ? -4.592 -0.324 8.836 1.00 93.50 98 VAL A CA 1
ATOM 746 C C . VAL A 1 98 ? -3.572 0.572 8.146 1.00 93.50 98 VAL A C 1
ATOM 748 O O . VAL A 1 98 ? -2.800 0.070 7.340 1.00 93.50 98 VAL A O 1
ATOM 751 N N . GLU A 1 99 ? -3.474 1.846 8.532 1.00 94.38 99 GLU A N 1
ATOM 752 C CA . GLU A 1 99 ? -2.461 2.794 8.043 1.00 94.38 99 GLU A CA 1
ATOM 753 C C . GLU A 1 99 ? -1.040 2.253 8.203 1.00 94.38 99 GLU A C 1
ATOM 755 O O . GLU A 1 99 ? -0.260 2.235 7.249 1.00 94.38 99 GLU A O 1
ATOM 760 N N . ARG A 1 100 ? -0.715 1.743 9.397 1.00 93.44 100 ARG A N 1
ATOM 761 C CA . ARG A 1 100 ? 0.569 1.088 9.663 1.00 93.44 100 ARG A CA 1
ATOM 762 C C . ARG A 1 100 ? 0.766 -0.148 8.786 1.00 93.44 100 ARG A C 1
ATOM 764 O O . ARG A 1 100 ? 1.883 -0.395 8.336 1.00 93.44 100 ARG A O 1
ATOM 771 N N . GLY A 1 101 ? -0.299 -0.907 8.549 1.00 93.00 101 GLY A N 1
ATOM 772 C CA . GLY A 1 101 ? -0.327 -2.034 7.626 1.00 93.00 101 GLY A CA 1
ATOM 773 C C . GLY A 1 101 ? 0.058 -1.636 6.206 1.00 93.00 101 GLY A C 1
ATOM 774 O O . GLY A 1 101 ? 0.994 -2.212 5.650 1.00 93.00 101 GLY A O 1
ATOM 775 N N . VAL A 1 102 ? -0.602 -0.610 5.659 1.00 93.12 102 VAL A N 1
ATOM 776 C CA . VAL A 1 102 ? -0.312 -0.065 4.324 1.00 93.12 102 VAL A CA 1
ATOM 777 C C . VAL A 1 102 ? 1.132 0.421 4.255 1.00 93.12 102 VAL A C 1
ATOM 779 O O . VAL A 1 102 ? 1.876 0.025 3.362 1.00 93.12 102 VAL A O 1
ATOM 782 N N . PHE A 1 103 ? 1.557 1.232 5.224 1.00 93.62 103 PHE A N 1
ATOM 783 C CA . PHE A 1 103 ? 2.914 1.767 5.285 1.00 93.62 103 PHE A CA 1
ATOM 784 C C . PHE A 1 103 ? 3.971 0.655 5.265 1.00 93.62 103 PHE A C 1
ATOM 786 O O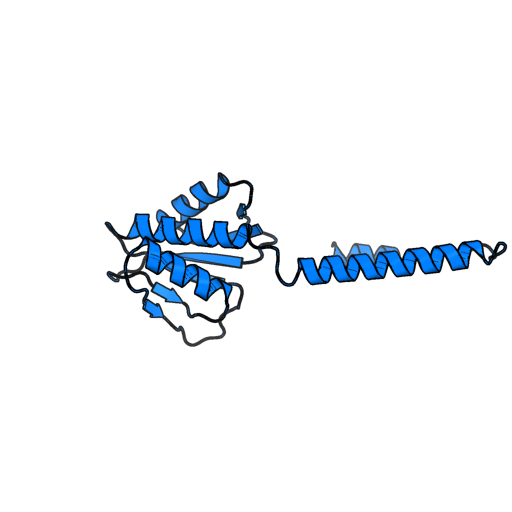 . PHE A 1 103 ? 4.863 0.658 4.417 1.00 93.62 103 PHE A O 1
ATOM 793 N N . GLN A 1 104 ? 3.849 -0.340 6.148 1.00 91.69 104 GLN A N 1
ATOM 794 C CA . GLN A 1 104 ? 4.813 -1.439 6.211 1.00 91.69 104 GLN A CA 1
ATOM 795 C C . GLN A 1 104 ? 4.794 -2.313 4.958 1.00 91.69 104 GLN A C 1
ATOM 797 O O . GLN A 1 104 ? 5.856 -2.756 4.522 1.00 91.69 104 GLN A O 1
ATOM 802 N N . ALA A 1 105 ? 3.621 -2.550 4.370 1.00 90.44 105 ALA A N 1
ATOM 803 C CA . ALA A 1 105 ? 3.511 -3.266 3.106 1.00 90.44 105 ALA A CA 1
ATOM 804 C C . ALA A 1 105 ? 4.274 -2.544 1.989 1.00 90.44 105 ALA A C 1
ATOM 806 O O . ALA A 1 105 ? 5.068 -3.162 1.280 1.00 90.44 105 ALA A O 1
ATOM 807 N N . VAL A 1 106 ? 4.087 -1.228 1.863 1.00 90.19 106 VAL A N 1
ATOM 808 C CA . VAL A 1 106 ? 4.773 -0.414 0.853 1.00 90.19 106 VAL A CA 1
ATOM 809 C C . VAL A 1 106 ? 6.291 -0.441 1.059 1.00 90.19 106 VAL A C 1
ATOM 811 O O . VAL A 1 106 ? 7.021 -0.657 0.092 1.00 90.19 106 VAL A O 1
ATOM 814 N N . LEU A 1 107 ? 6.782 -0.313 2.295 1.00 89.06 107 LEU A N 1
ATOM 815 C CA . LEU A 1 107 ? 8.221 -0.397 2.590 1.00 89.06 107 LEU A CA 1
ATOM 816 C C . LEU A 1 107 ? 8.818 -1.775 2.297 1.00 89.06 107 LEU A C 1
ATOM 818 O O . LEU A 1 107 ? 9.902 -1.893 1.718 1.00 89.06 107 LEU A O 1
ATOM 822 N N . GLN A 1 108 ? 8.111 -2.839 2.674 1.00 86.44 108 GLN A N 1
ATOM 823 C CA . GLN A 1 108 ? 8.545 -4.199 2.375 1.00 86.44 108 GLN A CA 1
ATOM 824 C C . GLN A 1 108 ? 8.662 -4.405 0.865 1.00 86.44 108 GLN A C 1
ATOM 826 O O . GLN A 1 108 ? 9.592 -5.048 0.394 1.00 86.44 108 GLN A O 1
ATOM 831 N N . MET A 1 109 ? 7.755 -3.814 0.093 1.00 80.38 109 MET A N 1
ATOM 832 C CA . MET A 1 109 ? 7.786 -3.909 -1.360 1.00 80.38 109 MET A CA 1
ATOM 833 C C . MET A 1 109 ? 8.883 -3.050 -1.982 1.00 80.38 109 MET A C 1
ATOM 835 O O . MET A 1 109 ? 9.538 -3.492 -2.922 1.00 80.38 109 MET A O 1
ATOM 839 N N . ALA A 1 110 ? 9.144 -1.867 -1.428 1.00 80.12 110 ALA A N 1
ATOM 840 C CA . ALA A 1 110 ? 10.242 -1.010 -1.857 1.00 80.12 110 ALA A CA 1
ATOM 841 C C . ALA A 1 110 ? 11.626 -1.622 -1.591 1.00 80.12 110 ALA A C 1
ATOM 843 O O . ALA A 1 110 ? 12.569 -1.330 -2.326 1.00 80.12 110 ALA A O 1
ATOM 844 N N . SER A 1 111 ? 11.732 -2.477 -0.571 1.00 74.25 111 SER A N 1
ATOM 845 C CA . SER A 1 111 ? 12.949 -3.221 -0.231 1.00 74.25 111 SER A CA 1
ATOM 846 C C . SER A 1 111 ? 13.086 -4.560 -0.964 1.00 74.25 111 SER A C 1
ATOM 848 O O . SER A 1 111 ? 14.167 -5.152 -0.936 1.00 74.25 111 SER A O 1
ATOM 850 N N . MET A 1 112 ? 12.048 -5.038 -1.665 1.00 63.97 112 MET A N 1
ATOM 851 C CA . MET A 1 112 ? 12.196 -6.212 -2.525 1.00 63.97 112 MET A CA 1
ATOM 852 C C . MET A 1 112 ? 13.100 -5.879 -3.718 1.00 63.97 112 MET A C 1
ATOM 854 O O . MET A 1 112 ? 12.927 -4.832 -4.349 1.00 63.97 112 MET A O 1
ATOM 858 N N . PRO A 1 113 ? 14.040 -6.770 -4.087 1.00 54.50 113 PRO A N 1
ATOM 859 C CA . PRO A 1 113 ? 14.812 -6.590 -5.300 1.00 54.50 113 PRO A CA 1
ATOM 860 C C . PRO A 1 113 ? 13.830 -6.524 -6.483 1.00 54.50 113 PRO A C 1
ATOM 862 O O . PRO A 1 113 ? 13.010 -7.437 -6.619 1.00 54.50 113 PRO A O 1
ATOM 865 N N . PRO A 1 114 ? 13.864 -5.466 -7.314 1.00 53.34 114 PRO A N 1
ATOM 866 C CA . PRO A 1 114 ? 12.930 -5.259 -8.421 1.00 53.34 114 PRO A CA 1
ATOM 867 C C . PRO A 1 114 ? 12.885 -6.479 -9.346 1.00 53.34 114 PRO A C 1
ATOM 869 O O . PRO A 1 114 ? 13.758 -6.690 -10.188 1.00 53.34 114 PRO A O 1
ATOM 872 N N . THR A 1 115 ? 11.872 -7.323 -9.156 1.00 56.25 115 THR A N 1
ATOM 873 C CA . THR A 1 115 ? 12.007 -8.754 -9.466 1.00 56.25 115 THR A CA 1
ATOM 874 C C . THR A 1 115 ? 11.797 -9.085 -10.941 1.00 56.25 115 THR A C 1
ATOM 876 O O . THR A 1 115 ? 12.032 -10.215 -11.339 1.00 56.25 115 THR A O 1
ATOM 879 N N . ASN A 1 116 ? 11.479 -8.099 -11.784 1.00 51.81 116 ASN A N 1
ATOM 880 C CA . ASN A 1 116 ? 11.452 -8.277 -13.239 1.00 51.81 116 ASN A CA 1
ATOM 881 C C . ASN A 1 116 ? 12.115 -7.117 -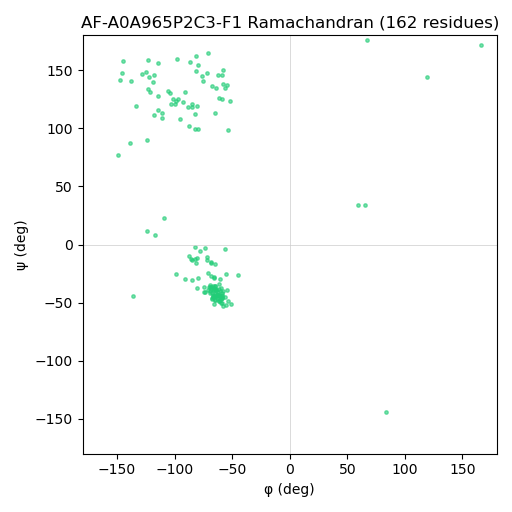13.989 1.00 51.81 116 ASN A C 1
ATOM 883 O O . ASN A 1 116 ? 12.944 -7.365 -14.854 1.00 51.81 116 ASN A O 1
ATOM 887 N N . VAL A 1 117 ? 11.858 -5.860 -13.616 1.00 51.91 117 VAL A N 1
ATOM 888 C CA . VAL A 1 117 ? 12.402 -4.703 -14.353 1.00 51.91 117 VAL A CA 1
ATOM 889 C C . VAL A 1 117 ? 13.915 -4.567 -14.199 1.00 51.91 117 VAL A C 1
ATOM 891 O O . VAL A 1 117 ? 14.591 -4.300 -15.181 1.00 51.91 117 VAL A O 1
ATOM 894 N N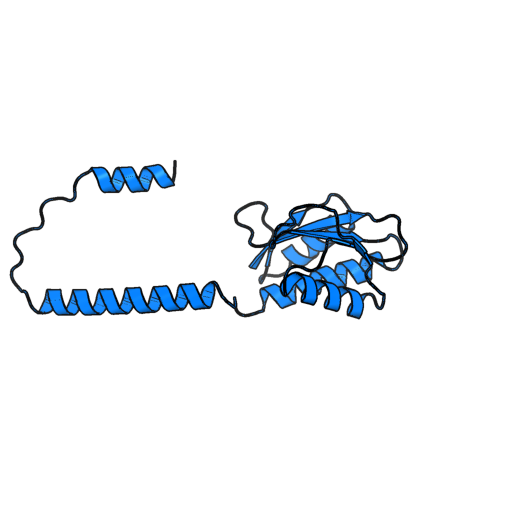 . VAL A 1 118 ? 14.483 -4.801 -13.012 1.00 51.34 118 VAL A N 1
ATOM 895 C CA . VAL A 1 118 ? 15.945 -4.718 -12.834 1.00 51.34 118 VAL A CA 1
ATOM 896 C C . VAL A 1 118 ? 16.649 -5.965 -13.327 1.00 51.34 118 VAL A C 1
ATOM 898 O O . VAL A 1 118 ? 17.762 -5.858 -13.825 1.00 51.34 118 VAL A O 1
ATOM 901 N N . ARG A 1 119 ? 16.003 -7.135 -13.289 1.00 50.25 119 ARG A N 1
ATOM 902 C CA . ARG A 1 119 ? 16.549 -8.325 -13.951 1.00 50.25 119 ARG A CA 1
ATOM 903 C C . ARG A 1 119 ? 16.620 -8.121 -15.467 1.00 50.25 119 ARG A C 1
ATOM 905 O O . ARG A 1 119 ? 17.654 -8.400 -16.058 1.00 50.25 119 ARG A O 1
ATOM 912 N N . VAL A 1 120 ? 15.561 -7.572 -16.065 1.00 55.25 120 VAL A N 1
ATOM 913 C CA . VAL A 1 120 ? 15.504 -7.220 -17.492 1.00 55.25 120 VAL A CA 1
ATOM 914 C C . VAL A 1 120 ? 16.476 -6.084 -17.820 1.00 55.25 120 VAL A C 1
ATOM 916 O O . VAL A 1 120 ? 17.234 -6.210 -18.770 1.00 55.25 120 VAL A O 1
ATOM 919 N N . ALA A 1 121 ? 16.542 -5.022 -17.015 1.00 58.03 121 ALA A N 1
ATOM 920 C CA . ALA A 1 121 ? 17.474 -3.915 -17.230 1.00 58.03 121 ALA A CA 1
ATOM 921 C C . ALA A 1 121 ? 18.942 -4.345 -17.077 1.00 58.03 121 ALA A C 1
ATOM 923 O O . ALA A 1 121 ? 19.787 -3.916 -17.857 1.00 58.03 121 ALA A O 1
ATOM 924 N N . ASN A 1 122 ? 19.254 -5.219 -16.116 1.00 57.69 122 ASN A N 1
ATOM 925 C CA . ASN A 1 122 ? 20.597 -5.777 -15.958 1.00 57.69 122 ASN A CA 1
ATOM 926 C C . ASN A 1 122 ? 20.952 -6.736 -17.103 1.00 57.69 122 ASN A C 1
ATOM 928 O O . ASN A 1 122 ? 22.094 -6.720 -17.550 1.00 57.69 122 ASN A O 1
ATOM 932 N N . ALA A 1 123 ? 19.992 -7.520 -17.605 1.00 61.44 123 ALA A N 1
ATOM 933 C CA . ALA A 1 123 ? 20.190 -8.368 -18.781 1.00 61.44 123 ALA A CA 1
ATOM 934 C C . ALA A 1 123 ? 20.443 -7.533 -20.051 1.00 61.44 123 ALA A C 1
ATOM 936 O O . ALA A 1 123 ? 21.439 -7.754 -20.731 1.00 61.44 123 ALA A O 1
ATOM 937 N N . LEU A 1 124 ? 19.624 -6.504 -20.303 1.00 63.34 124 LEU A N 1
ATOM 938 C CA . LEU A 1 124 ? 19.815 -5.549 -21.405 1.00 63.34 124 LEU A CA 1
ATOM 939 C C . LEU A 1 124 ? 21.160 -4.820 -21.313 1.00 63.34 124 LEU A C 1
ATOM 941 O O . LEU A 1 124 ? 21.847 -4.642 -22.316 1.00 63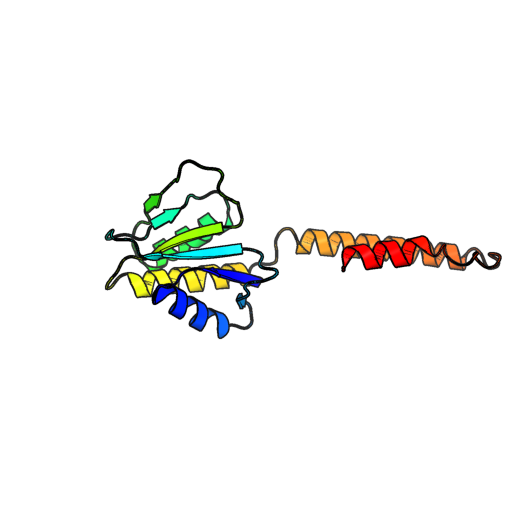.34 124 LEU A O 1
ATOM 945 N N . LYS A 1 125 ? 21.563 -4.414 -20.103 1.00 70.94 125 LYS A N 1
ATOM 946 C CA . LYS A 1 125 ? 22.863 -3.777 -19.872 1.00 70.94 125 LYS A CA 1
ATOM 947 C C . LYS A 1 125 ? 24.022 -4.727 -20.188 1.00 70.94 125 LYS A C 1
ATOM 949 O O . LYS A 1 125 ? 25.007 -4.281 -20.764 1.00 70.94 125 LYS A O 1
ATOM 954 N N . ALA A 1 126 ? 23.911 -6.006 -19.829 1.00 71.44 126 ALA A N 1
ATOM 955 C CA . ALA A 1 126 ? 24.931 -7.009 -20.132 1.00 71.44 126 ALA A CA 1
ATOM 956 C C . ALA A 1 126 ? 25.054 -7.274 -21.644 1.00 71.44 126 ALA A C 1
ATOM 958 O O . ALA A 1 126 ? 26.171 -7.292 -22.155 1.00 71.44 126 ALA A O 1
ATOM 959 N N . GLU A 1 127 ? 23.937 -7.389 -22.372 1.00 73.19 127 GLU A N 1
ATOM 960 C CA . GLU A 1 127 ? 23.948 -7.524 -23.841 1.00 73.19 127 GLU A CA 1
ATOM 961 C C . GLU A 1 127 ? 24.543 -6.295 -24.538 1.00 73.19 127 GLU A C 1
ATOM 963 O O . GLU A 1 127 ? 25.368 -6.436 -25.437 1.00 73.19 127 GLU A O 1
ATOM 968 N N . MET A 1 128 ? 24.186 -5.080 -24.104 1.00 70.81 128 MET A N 1
ATOM 969 C CA . MET A 1 128 ? 24.778 -3.853 -24.652 1.00 70.81 128 MET A CA 1
ATOM 970 C C . MET A 1 128 ? 26.294 -3.796 -24.448 1.00 70.81 128 MET A C 1
ATOM 972 O O . MET A 1 128 ? 27.008 -3.349 -25.342 1.00 70.81 128 MET A O 1
ATOM 976 N N . VAL A 1 129 ? 26.788 -4.220 -23.281 1.00 79.44 129 VAL A N 1
ATOM 977 C CA . VAL A 1 129 ? 28.231 -4.264 -23.003 1.00 79.44 129 VAL A CA 1
ATOM 978 C C . VAL A 1 129 ? 28.922 -5.285 -23.906 1.00 79.44 129 VAL A C 1
ATOM 980 O O . VAL A 1 129 ? 29.931 -4.938 -24.511 1.00 79.44 129 VAL A O 1
ATOM 983 N N . ALA A 1 130 ? 28.349 -6.479 -24.080 1.00 75.12 130 ALA A N 1
ATOM 984 C CA . ALA A 1 130 ? 28.896 -7.497 -24.978 1.00 75.12 130 ALA A CA 1
ATOM 985 C C . ALA A 1 130 ? 28.973 -7.008 -26.437 1.00 75.12 130 ALA A C 1
ATOM 987 O O . ALA A 1 130 ? 30.011 -7.138 -27.080 1.00 75.12 130 ALA A O 1
ATOM 988 N N . LEU A 1 131 ? 27.921 -6.351 -26.938 1.00 74.44 131 LEU A N 1
ATOM 989 C CA . LEU A 1 131 ? 27.906 -5.774 -28.290 1.00 74.44 131 LEU A CA 1
ATOM 990 C C . LEU A 1 131 ? 28.930 -4.644 -28.467 1.00 74.44 131 LEU A C 1
ATOM 992 O O . LEU A 1 131 ? 29.513 -4.493 -29.540 1.00 74.44 131 LEU A O 1
ATOM 996 N N . LEU A 1 132 ? 29.154 -3.832 -27.429 1.00 72.00 132 LEU A N 1
ATOM 997 C CA . LEU A 1 132 ? 30.172 -2.780 -27.451 1.00 72.00 132 LEU A CA 1
ATOM 998 C C . LEU A 1 132 ? 31.591 -3.357 -27.439 1.00 72.00 132 LEU A C 1
ATOM 1000 O O . LEU A 1 132 ? 32.467 -2.800 -28.100 1.00 72.00 132 LEU A O 1
ATOM 1004 N N . GLU A 1 133 ? 31.822 -4.454 -26.720 1.00 75.69 133 GLU A N 1
ATOM 1005 C CA . GLU A 1 133 ? 33.102 -5.169 -26.729 1.00 75.69 133 GLU A CA 1
ATOM 1006 C C . GLU A 1 133 ? 33.364 -5.824 -28.091 1.00 75.69 133 GLU A C 1
ATOM 1008 O O . GLU A 1 133 ? 34.423 -5.588 -28.672 1.00 75.69 133 GLU A O 1
ATOM 1013 N N . GLU A 1 134 ? 32.378 -6.508 -28.678 1.00 70.81 134 GLU A N 1
ATOM 1014 C CA . GLU A 1 134 ? 32.480 -7.062 -30.036 1.00 70.81 134 GLU A CA 1
ATOM 1015 C C . GLU A 1 134 ? 32.745 -5.974 -31.088 1.00 70.81 134 GLU A C 1
ATOM 1017 O O . GLU A 1 134 ? 33.604 -6.134 -31.957 1.00 70.81 134 GLU A O 1
ATOM 1022 N N . ALA A 1 135 ? 32.054 -4.833 -31.001 1.00 68.19 135 ALA A N 1
ATOM 1023 C CA . ALA A 1 135 ? 32.279 -3.698 -31.893 1.00 68.19 135 ALA A CA 1
ATOM 1024 C C . ALA A 1 135 ? 33.677 -3.083 -31.713 1.00 68.19 135 ALA A C 1
ATOM 1026 O O . ALA A 1 135 ? 34.291 -2.654 -32.693 1.00 68.19 135 ALA A O 1
ATOM 1027 N N . ARG A 1 136 ? 34.199 -3.054 -30.479 1.00 68.00 136 ARG A N 1
ATOM 1028 C CA . ARG A 1 136 ? 35.558 -2.585 -30.182 1.00 68.00 136 ARG A CA 1
ATOM 1029 C C . ARG A 1 136 ? 36.608 -3.521 -30.769 1.00 68.00 136 ARG A C 1
ATOM 1031 O O . ARG A 1 136 ? 37.579 -3.037 -31.345 1.00 68.00 136 ARG A O 1
ATOM 1038 N N . ASP A 1 137 ? 36.400 -4.827 -30.673 1.00 69.38 137 ASP A N 1
ATOM 1039 C CA . ASP A 1 137 ? 37.311 -5.829 -31.227 1.00 69.38 137 ASP A CA 1
ATOM 1040 C C . ASP A 1 137 ? 37.293 -5.813 -32.765 1.00 69.38 137 ASP A C 1
ATOM 1042 O O . ASP A 1 137 ? 38.345 -5.863 -33.406 1.00 69.38 137 ASP A O 1
ATOM 1046 N N . LEU A 1 138 ? 36.122 -5.605 -33.377 1.00 59.50 138 LEU A N 1
ATOM 1047 C CA . LEU A 1 138 ? 35.984 -5.373 -34.820 1.00 59.50 138 LEU A CA 1
ATOM 1048 C C . LEU A 1 138 ? 36.664 -4.078 -35.285 1.00 59.50 138 LEU A C 1
ATOM 1050 O O . LEU A 1 138 ? 37.276 -4.059 -36.355 1.00 59.50 138 LEU A O 1
ATOM 1054 N N . ALA A 1 139 ? 36.575 -3.006 -34.494 1.00 59.78 139 ALA A N 1
ATOM 1055 C CA . ALA A 1 139 ? 37.260 -1.745 -34.768 1.00 59.78 139 ALA A CA 1
ATOM 1056 C C . ALA A 1 139 ? 38.785 -1.879 -34.617 1.00 59.78 139 ALA A C 1
ATOM 1058 O O . ALA A 1 139 ? 39.531 -1.324 -35.419 1.00 59.78 139 ALA A O 1
ATOM 1059 N N . ALA A 1 140 ? 39.255 -2.669 -33.648 1.00 63.16 140 ALA A N 1
ATOM 1060 C CA . ALA A 1 140 ? 40.672 -2.986 -33.483 1.00 63.16 140 ALA A CA 1
ATOM 1061 C C . ALA A 1 140 ? 41.222 -3.866 -34.624 1.00 63.16 140 ALA A C 1
ATOM 1063 O O . ALA A 1 140 ? 42.404 -3.778 -34.949 1.00 63.16 140 ALA A O 1
ATOM 1064 N N . MET A 1 141 ? 40.374 -4.679 -35.269 1.00 59.88 141 MET A N 1
ATOM 1065 C CA . MET A 1 141 ? 40.743 -5.521 -36.415 1.00 59.88 141 MET A CA 1
ATOM 1066 C C . MET A 1 141 ? 40.754 -4.802 -37.779 1.00 59.88 141 MET A C 1
ATOM 1068 O O . MET A 1 141 ? 41.282 -5.361 -38.741 1.00 59.88 141 MET A O 1
ATOM 1072 N N . LYS A 1 142 ? 40.205 -3.585 -37.908 1.00 57.62 142 LYS A N 1
ATOM 1073 C CA . LYS A 1 142 ? 40.180 -2.825 -39.176 1.00 57.62 142 LYS A CA 1
ATOM 1074 C C . LYS A 1 142 ? 40.822 -1.441 -39.013 1.00 57.62 142 LYS A C 1
ATOM 1076 O O . LYS A 1 142 ? 40.106 -0.480 -38.743 1.00 57.62 142 LYS A O 1
ATOM 1081 N N . PRO A 1 143 ? 42.142 -1.299 -39.235 1.00 53.00 143 PRO A N 1
ATOM 1082 C CA . PRO A 1 143 ? 42.825 -0.023 -39.036 1.00 53.00 143 PRO A CA 1
ATOM 1083 C C . PRO A 1 143 ? 42.532 1.040 -40.111 1.00 53.00 143 PRO A C 1
ATOM 1085 O O . PRO A 1 143 ? 42.981 2.169 -39.962 1.00 53.00 143 PRO A O 1
ATOM 1088 N N . GLU A 1 144 ? 41.758 0.746 -41.160 1.00 56.88 144 GLU A N 1
ATOM 1089 C CA . GLU A 1 144 ? 41.412 1.733 -42.192 1.00 56.88 144 GLU A CA 1
ATOM 1090 C C . GLU A 1 144 ? 39.940 1.608 -42.602 1.00 56.88 144 GLU A C 1
ATOM 1092 O O . GLU A 1 144 ? 39.579 0.902 -43.543 1.00 56.88 144 GLU A O 1
ATOM 1097 N N . LEU A 1 145 ? 39.058 2.297 -41.877 1.00 56.03 145 LEU A N 1
ATOM 1098 C CA . LEU A 1 145 ? 37.727 2.630 -42.380 1.00 56.03 145 LEU A CA 1
ATOM 1099 C C . LEU A 1 145 ? 37.781 4.065 -42.927 1.00 56.03 145 LEU A C 1
ATOM 1101 O O . LEU A 1 145 ? 38.198 4.964 -42.192 1.00 56.03 145 LEU A O 1
ATOM 1105 N N . PRO A 1 146 ? 37.385 4.308 -44.194 1.00 54.75 146 PRO A N 1
ATOM 1106 C CA . PRO A 1 146 ? 37.274 5.666 -44.714 1.00 54.75 146 PRO A CA 1
ATOM 1107 C C . PRO A 1 146 ? 36.301 6.473 -43.840 1.00 54.75 146 PRO A C 1
ATOM 1109 O O . PRO A 1 146 ? 35.385 5.884 -43.256 1.00 54.75 146 PRO A O 1
ATOM 1112 N N . PRO A 1 147 ? 36.487 7.802 -43.721 1.00 56.97 147 PRO A N 1
ATOM 1113 C CA . PRO A 1 147 ? 35.686 8.631 -42.828 1.00 56.97 147 PRO A CA 1
ATOM 1114 C C . PRO A 1 147 ? 34.195 8.399 -43.083 1.00 56.97 147 PRO A C 1
ATOM 1116 O O . PRO A 1 147 ? 33.721 8.537 -44.213 1.00 56.97 147 PRO A O 1
ATOM 1119 N N . LEU A 1 148 ? 33.471 8.010 -42.027 1.00 53.94 148 LEU A N 1
ATOM 1120 C CA . LEU A 1 148 ? 32.024 7.820 -42.084 1.00 53.94 148 LEU A CA 1
ATOM 1121 C C . LEU A 1 148 ? 31.374 9.124 -42.576 1.00 53.94 148 LEU A C 1
ATOM 1123 O O . LEU A 1 148 ? 31.739 10.199 -42.086 1.00 53.94 148 LEU A O 1
ATOM 1127 N N . PRO A 1 149 ? 30.420 9.067 -43.525 1.00 57.34 149 PRO A N 1
ATOM 1128 C CA . PRO A 1 149 ? 29.679 10.256 -43.915 1.00 57.34 149 PRO A CA 1
ATOM 1129 C C . PRO A 1 149 ? 28.955 10.824 -42.684 1.00 57.34 149 PRO A C 1
ATOM 1131 O O . PRO A 1 149 ? 28.527 10.051 -41.819 1.00 57.34 149 PRO A O 1
ATOM 1134 N N . PRO A 1 150 ? 28.817 12.159 -42.574 1.00 55.38 150 PRO A N 1
ATOM 1135 C CA . PRO A 1 150 ? 28.131 12.767 -41.444 1.00 55.38 150 PRO A CA 1
ATOM 1136 C C . PRO A 1 150 ? 26.725 12.161 -41.305 1.00 55.38 150 PRO A C 1
ATOM 1138 O O . PRO A 1 150 ? 26.050 11.953 -42.320 1.00 55.38 150 PRO A O 1
ATOM 1141 N N . PRO A 1 151 ? 26.284 11.839 -40.074 1.00 48.69 151 PRO A N 1
ATOM 1142 C CA . PRO A 1 151 ? 25.000 11.190 -39.863 1.00 48.69 151 PRO A CA 1
ATOM 1143 C C . PRO A 1 151 ? 23.877 12.057 -40.449 1.00 48.69 151 PRO A C 1
ATOM 1145 O O . PRO A 1 151 ? 23.905 13.283 -40.295 1.00 48.69 151 PRO A O 1
ATOM 1148 N N . PRO A 1 152 ? 22.882 11.457 -41.126 1.00 54.81 152 PRO A N 1
ATOM 1149 C CA . PRO A 1 152 ? 21.791 12.213 -41.711 1.00 54.81 152 PRO A CA 1
ATOM 1150 C C . PRO A 1 152 ? 21.028 12.937 -40.600 1.00 54.81 152 PRO A C 1
ATOM 1152 O O . PRO A 1 152 ? 20.549 12.313 -39.650 1.00 54.81 152 PRO A O 1
ATOM 1155 N N . VAL A 1 153 ? 20.892 14.256 -40.766 1.00 58.16 153 VAL A N 1
ATOM 1156 C CA . VAL A 1 153 ? 20.270 15.229 -39.843 1.00 58.16 153 VAL A CA 1
ATOM 1157 C C . VAL A 1 153 ? 18.933 14.734 -39.253 1.00 58.16 153 VAL A C 1
ATOM 1159 O O . VAL A 1 153 ? 18.606 15.033 -38.109 1.00 58.16 153 VAL A O 1
ATOM 1162 N N . SER A 1 154 ? 18.233 13.845 -39.966 1.00 59.06 154 SER A N 1
ATOM 1163 C CA . SER A 1 154 ? 16.980 13.204 -39.548 1.00 59.06 154 SER A CA 1
ATOM 1164 C C . SER A 1 154 ? 16.996 12.444 -38.210 1.00 59.06 154 SER A C 1
ATOM 1166 O O . SER A 1 154 ? 15.935 12.299 -37.607 1.00 59.06 154 SER A O 1
ATOM 1168 N N . TRP A 1 155 ? 18.138 11.933 -37.723 1.00 51.66 155 TRP A N 1
ATOM 1169 C CA . TRP A 1 155 ? 18.140 11.100 -36.503 1.00 51.66 155 TRP A CA 1
ATOM 1170 C C . TRP A 1 155 ? 18.092 11.934 -35.217 1.00 51.66 155 TRP A C 1
ATOM 1172 O O . TRP A 1 155 ? 17.382 11.581 -34.278 1.00 51.66 155 TRP A O 1
ATOM 1182 N N . ILE A 1 156 ? 18.773 13.085 -35.201 1.00 55.94 156 ILE A N 1
ATOM 1183 C CA . ILE A 1 156 ? 18.749 14.028 -34.070 1.00 55.94 156 ILE A CA 1
ATOM 1184 C C . ILE A 1 156 ? 17.352 14.641 -33.921 1.00 55.94 156 ILE A C 1
ATOM 1186 O O . ILE A 1 156 ? 16.851 14.772 -32.803 1.00 55.94 156 ILE A O 1
ATOM 1190 N N . ASP A 1 157 ? 16.691 14.949 -35.036 1.00 59.62 157 ASP A N 1
ATOM 1191 C CA . ASP A 1 157 ? 15.329 15.492 -35.027 1.00 59.62 157 ASP A CA 1
ATOM 1192 C C . ASP A 1 157 ? 14.298 14.453 -34.563 1.00 59.62 157 ASP A C 1
ATOM 1194 O O . ASP A 1 157 ? 13.372 14.779 -33.820 1.00 59.62 157 ASP A O 1
ATOM 1198 N N . LYS A 1 158 ? 14.507 13.174 -34.902 1.00 54.19 158 LYS A N 1
ATOM 1199 C CA . LYS A 1 158 ? 13.658 12.069 -34.438 1.00 54.19 158 LYS A CA 1
ATOM 1200 C C . LYS A 1 158 ? 13.751 11.869 -32.923 1.00 54.19 158 LYS A C 1
ATOM 1202 O O . LYS A 1 158 ? 12.726 11.667 -32.281 1.00 54.19 158 LYS A O 1
ATOM 1207 N N . VAL A 1 159 ? 14.944 12.003 -32.341 1.00 53.59 159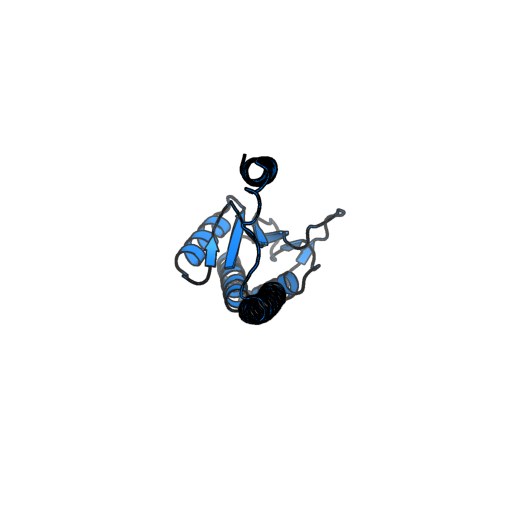 VAL A N 1
ATOM 1208 C CA . VAL A 1 159 ? 15.136 11.933 -30.882 1.00 53.59 159 VAL A CA 1
ATOM 1209 C C . VAL A 1 159 ? 14.514 13.143 -30.184 1.00 53.59 159 VAL A C 1
ATOM 1211 O O . VAL A 1 159 ? 13.836 12.973 -29.177 1.00 53.59 159 VAL A O 1
ATOM 1214 N N . LYS A 1 160 ? 14.658 14.356 -30.733 1.00 54.06 160 LYS A N 1
ATOM 1215 C CA . LYS A 1 160 ? 14.015 15.561 -30.176 1.00 54.06 160 LYS A CA 1
ATOM 1216 C C . LYS A 1 160 ? 12.485 15.463 -30.165 1.00 54.06 160 LYS A C 1
ATOM 1218 O O . LYS A 1 160 ? 11.872 15.936 -29.218 1.00 54.06 160 LYS A O 1
ATOM 1223 N N . SER A 1 161 ? 11.884 14.801 -31.158 1.00 52.91 161 SER A N 1
ATOM 1224 C CA . SER A 1 161 ? 10.427 14.594 -31.231 1.00 52.91 161 SER A CA 1
ATOM 1225 C C . SER A 1 161 ? 9.850 13.658 -30.163 1.00 52.91 161 SER A C 1
ATOM 1227 O O . SER A 1 161 ? 8.642 13.630 -29.974 1.00 52.91 161 SER A O 1
ATOM 1229 N N . TRP A 1 162 ? 10.685 12.883 -29.466 1.00 50.81 162 TRP A N 1
ATOM 1230 C CA . TRP A 1 162 ? 10.244 12.040 -28.347 1.00 50.81 162 TRP A CA 1
ATOM 1231 C C . TRP A 1 162 ? 10.215 12.788 -27.010 1.00 50.81 162 TRP A C 1
ATOM 1233 O O . TRP A 1 162 ? 9.667 12.274 -26.039 1.00 50.81 162 TRP A O 1
ATOM 1243 N N . PHE A 1 163 ? 10.815 13.979 -26.961 1.00 44.97 163 PHE A N 1
ATOM 1244 C CA . PHE A 1 163 ? 10.915 14.826 -25.771 1.00 44.97 163 PHE A CA 1
ATOM 1245 C C . PHE A 1 163 ? 10.199 16.181 -25.933 1.00 44.97 163 PHE A C 1
ATOM 1247 O O . PHE A 1 163 ? 10.363 17.047 -25.074 1.00 44.97 163 PHE A O 1
ATOM 1254 N N . ALA A 1 164 ? 9.443 16.368 -27.020 1.00 40.25 164 ALA A N 1
ATOM 1255 C CA . ALA A 1 164 ? 8.570 17.517 -27.270 1.00 40.25 164 ALA A CA 1
ATOM 1256 C C . ALA A 1 164 ? 7.106 17.079 -27.165 1.00 40.25 164 ALA A C 1
ATOM 1258 O O . ALA A 1 164 ? 6.308 17.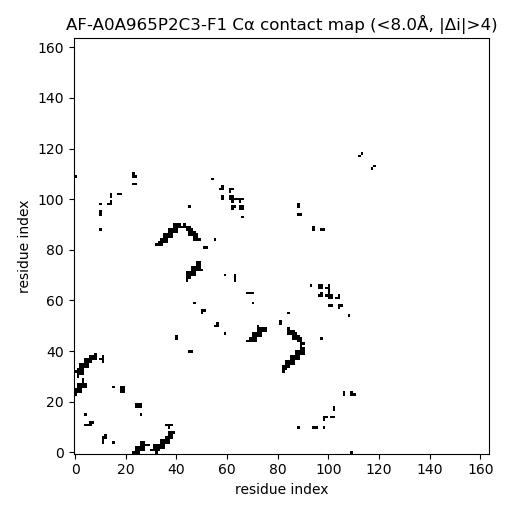864 -26.610 1.00 40.25 164 ALA A O 1
#

Sequence (164 aa):
MRIRILGNTDSAIAIRGMLNQDPTVVVSDEGYLYTVEIVHCDGPVPTVDGVDSEWERKLINRIADIAGTNILLLRPGGIQSDQHIRIGIPDGRLAPKVERGVFQAVLQMASMPPTNVVRVANALKAEMVALLEEARDLAAMKPELPPLPPPPVSWIDKVKSWFA